Protein AF-A0A392QYU2-F1 (afdb_monomer_lite)

Foldseek 3Di:
DDPPPQAWDKDKDKDFDDPCPVVVVVVVCVVVQKDFPDKDWDDDPRIIIIITGIDHPSHYDDPVPDD

Structure (mmCIF, N/CA/C/O backbone):
data_AF-A0A392QYU2-F1
#
_entry.id   AF-A0A392QYU2-F1
#
loop_
_atom_site.group_PDB
_atom_site.id
_atom_site.type_symbol
_atom_site.label_atom_id
_atom_site.label_alt_id
_atom_site.label_comp_id
_atom_site.label_asym_id
_atom_site.label_entity_id
_atom_site.label_seq_id
_atom_site.pdbx_PDB_ins_code
_atom_site.Cartn_x
_atom_site.Cartn_y
_atom_site.Cartn_z
_atom_site.occupancy
_atom_site.B_iso_or_equiv
_atom_site.auth_seq_id
_atom_site.auth_comp_id
_atom_site.auth_asym_id
_atom_site.auth_atom_id
_atom_site.pdbx_PDB_model_num
ATOM 1 N N . MET A 1 1 ? 29.842 3.134 -10.504 1.00 35.12 1 MET A N 1
ATOM 2 C CA . MET A 1 1 ? 28.739 2.199 -10.209 1.00 35.12 1 MET A CA 1
ATOM 3 C C . MET A 1 1 ? 27.596 3.025 -9.645 1.00 35.12 1 MET A C 1
ATOM 5 O O . MET A 1 1 ? 27.579 3.276 -8.451 1.00 35.12 1 MET A O 1
ATOM 9 N N . CYS A 1 2 ? 26.719 3.549 -10.498 1.00 36.38 2 CYS A N 1
ATOM 10 C CA . CYS A 1 2 ? 25.473 4.154 -10.033 1.00 36.38 2 CYS A CA 1
ATOM 11 C C . CYS A 1 2 ? 24.436 3.034 -10.054 1.00 36.38 2 CYS A C 1
ATOM 13 O O . CYS A 1 2 ? 24.228 2.431 -11.106 1.00 36.38 2 CYS A O 1
ATOM 15 N N . LEU A 1 3 ? 23.882 2.696 -8.886 1.00 46.06 3 LEU A N 1
ATOM 16 C CA . LEU A 1 3 ? 22.724 1.811 -8.778 1.00 46.06 3 LEU A CA 1
ATOM 17 C C . LEU A 1 3 ? 21.648 2.337 -9.734 1.00 46.06 3 LEU A C 1
ATOM 19 O O . LEU A 1 3 ? 21.413 3.543 -9.759 1.00 46.06 3 LEU A O 1
ATOM 23 N N . ASN A 1 4 ? 21.029 1.458 -10.521 1.00 47.44 4 ASN A N 1
ATOM 24 C CA . ASN A 1 4 ? 19.847 1.788 -11.311 1.00 47.44 4 ASN A CA 1
ATOM 25 C C . ASN A 1 4 ? 18.832 2.492 -10.395 1.00 47.44 4 ASN A C 1
ATOM 27 O O . ASN A 1 4 ? 18.229 1.842 -9.545 1.00 47.44 4 ASN A O 1
ATOM 31 N N . SER A 1 5 ? 18.686 3.814 -10.514 1.00 51.66 5 SER A N 1
ATOM 32 C CA . SER A 1 5 ? 17.636 4.555 -9.819 1.00 51.66 5 SER A CA 1
ATOM 33 C C . SER A 1 5 ? 16.315 4.186 -10.479 1.00 51.66 5 SER A C 1
ATOM 35 O O . SER A 1 5 ? 15.901 4.814 -11.450 1.00 51.66 5 SER A O 1
ATOM 37 N N . ILE A 1 6 ? 15.692 3.112 -9.999 1.00 62.31 6 ILE A N 1
ATOM 38 C CA . ILE A 1 6 ? 14.300 2.805 -10.304 1.00 62.31 6 ILE A CA 1
ATOM 39 C C . ILE A 1 6 ? 13.498 3.927 -9.638 1.00 62.31 6 ILE A C 1
ATOM 41 O O . ILE A 1 6 ? 13.520 4.079 -8.418 1.00 62.31 6 ILE A O 1
ATOM 45 N N . PHE A 1 7 ? 12.915 4.809 -10.447 1.00 76.38 7 PHE A N 1
ATOM 46 C CA . PHE A 1 7 ? 12.097 5.904 -9.941 1.00 76.38 7 PHE A CA 1
ATOM 47 C C . PHE A 1 7 ? 10.744 5.327 -9.529 1.00 76.38 7 PHE A C 1
ATOM 49 O O . PHE A 1 7 ? 10.062 4.732 -10.358 1.00 76.38 7 PHE A O 1
ATOM 56 N N . PHE A 1 8 ? 10.365 5.523 -8.270 1.00 89.75 8 PHE A N 1
ATOM 57 C CA . PHE A 1 8 ? 9.062 5.146 -7.727 1.00 89.75 8 PHE A CA 1
ATOM 58 C C . PHE A 1 8 ? 8.204 6.388 -7.500 1.00 89.75 8 PHE A C 1
ATOM 60 O O . PHE A 1 8 ? 8.725 7.494 -7.329 1.00 89.75 8 PHE A O 1
ATOM 67 N N . SER A 1 9 ? 6.889 6.205 -7.477 1.00 94.00 9 SER A N 1
ATOM 68 C CA . SER A 1 9 ? 5.949 7.210 -6.984 1.00 94.00 9 SER A CA 1
ATOM 69 C C . SER A 1 9 ? 5.574 6.909 -5.538 1.00 94.00 9 SER A C 1
ATOM 71 O O . SER A 1 9 ? 5.581 5.756 -5.120 1.00 94.00 9 SER A O 1
ATOM 73 N N . LEU A 1 10 ? 5.241 7.950 -4.781 1.00 94.69 10 LEU A N 1
ATOM 74 C CA . LEU A 1 10 ? 4.715 7.820 -3.426 1.00 94.69 10 LEU A CA 1
ATOM 75 C C . LEU A 1 10 ? 3.191 7.904 -3.463 1.00 94.69 10 LEU A C 1
ATOM 77 O O . LEU A 1 10 ? 2.641 8.880 -3.973 1.00 94.69 10 LEU A O 1
ATOM 81 N N . LEU A 1 11 ? 2.526 6.897 -2.906 1.00 95.81 11 LEU A N 1
ATOM 82 C CA . LEU A 1 11 ? 1.094 6.894 -2.634 1.00 95.81 11 LEU A CA 1
ATOM 83 C C . LEU A 1 11 ? 0.897 6.999 -1.120 1.00 95.81 11 LEU A C 1
ATOM 85 O O . LEU A 1 11 ? 1.290 6.095 -0.389 1.00 95.81 11 LEU A O 1
ATOM 89 N N . TYR A 1 12 ? 0.303 8.102 -0.669 1.00 97.38 12 TYR A N 1
ATOM 90 C CA . TYR A 1 12 ? -0.024 8.344 0.736 1.00 97.38 12 TYR A CA 1
ATOM 91 C C . TYR A 1 12 ? -1.530 8.196 0.950 1.00 97.38 12 TYR A C 1
ATOM 93 O O . TYR A 1 12 ? -2.322 8.795 0.219 1.00 97.38 12 TYR A O 1
ATOM 101 N N . ILE A 1 13 ? -1.921 7.403 1.943 1.00 97.44 13 ILE A N 1
ATOM 102 C CA . ILE A 1 13 ? -3.315 7.142 2.296 1.00 97.44 13 ILE A CA 1
ATOM 103 C C . ILE A 1 13 ? -3.509 7.499 3.763 1.00 97.44 13 ILE A C 1
ATOM 105 O O . ILE A 1 13 ? -2.917 6.885 4.641 1.00 97.44 13 ILE A O 1
ATOM 109 N N . GLU A 1 14 ? -4.394 8.459 4.020 1.00 97.94 14 GLU A N 1
ATOM 110 C CA . GLU A 1 14 ? -4.832 8.814 5.367 1.00 97.94 14 GLU A CA 1
ATOM 111 C C . GLU A 1 14 ? -6.338 8.591 5.482 1.00 97.94 14 GLU A C 1
ATOM 113 O O . GLU A 1 14 ? -7.133 9.205 4.763 1.00 97.94 14 GLU A O 1
ATOM 118 N N . THR A 1 15 ? -6.751 7.662 6.341 1.00 98.19 15 THR A N 1
ATOM 119 C CA . THR A 1 15 ? -8.162 7.281 6.461 1.00 98.19 15 THR A CA 1
ATOM 120 C C . THR A 1 15 ? -8.480 6.668 7.821 1.00 98.19 15 THR A C 1
ATOM 122 O O . THR A 1 15 ? -7.585 6.306 8.574 1.00 98.19 15 THR A O 1
ATOM 125 N N . ALA A 1 16 ? -9.766 6.541 8.152 1.00 98.38 16 ALA A N 1
ATOM 126 C CA . ALA A 1 16 ? -10.178 5.841 9.364 1.00 98.38 16 ALA A CA 1
ATOM 127 C C . ALA A 1 16 ? -9.794 4.356 9.280 1.00 98.38 16 ALA A C 1
ATOM 129 O O . ALA A 1 16 ? -10.167 3.663 8.323 1.00 98.38 16 ALA A O 1
ATOM 130 N N . ASP A 1 17 ? -9.083 3.875 10.297 1.00 98.31 17 ASP A N 1
ATOM 131 C CA . ASP A 1 17 ? -8.656 2.486 10.373 1.00 98.31 17 ASP A CA 1
ATOM 132 C C . ASP A 1 17 ? -9.850 1.569 10.673 1.00 98.31 17 ASP A C 1
ATOM 134 O O . ASP A 1 17 ? -10.758 1.891 11.449 1.00 98.31 17 ASP A O 1
ATOM 138 N N . ARG A 1 18 ? -9.867 0.412 10.015 1.00 97.81 18 ARG A N 1
ATOM 139 C CA . ARG A 1 18 ? -10.872 -0.632 10.208 1.00 97.81 18 ARG A CA 1
ATOM 140 C C . ARG A 1 18 ? -10.296 -1.999 9.837 1.00 97.81 18 ARG A C 1
ATOM 142 O O . ARG A 1 18 ? -9.473 -2.097 8.922 1.00 97.81 18 ARG A O 1
ATOM 149 N N . PRO A 1 19 ? -10.795 -3.087 10.450 1.00 97.81 19 PRO A N 1
ATOM 150 C CA . PRO A 1 19 ? -10.410 -4.436 10.059 1.00 97.81 19 PRO A CA 1
ATOM 151 C C . PRO A 1 19 ? -10.586 -4.666 8.554 1.00 97.81 19 PRO A C 1
ATOM 153 O O . PRO A 1 19 ? -11.663 -4.443 8.005 1.00 97.81 19 PRO A O 1
ATOM 156 N N . GLY A 1 20 ? -9.519 -5.120 7.897 1.00 97.75 20 GLY A N 1
ATOM 157 C CA . GLY A 1 20 ? -9.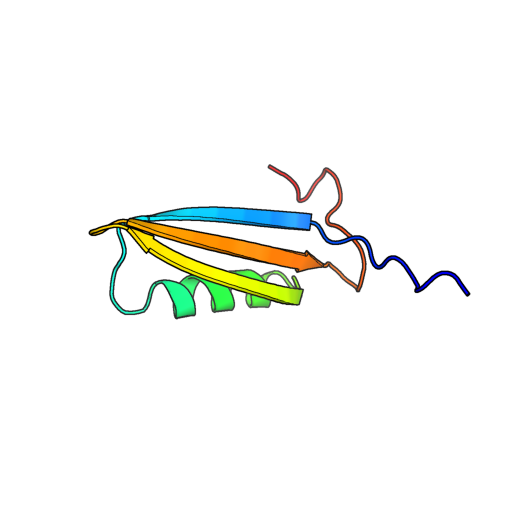507 -5.407 6.461 1.00 97.75 20 GLY A CA 1
ATOM 158 C C . GLY A 1 20 ? -9.089 -4.243 5.556 1.00 97.75 20 GLY A C 1
ATOM 159 O O . GLY A 1 20 ? -8.848 -4.498 4.379 1.00 97.75 20 GLY A O 1
ATOM 160 N N . LEU A 1 21 ? -8.918 -3.020 6.079 1.00 98.25 21 LEU A N 1
ATOM 161 C CA . LEU A 1 21 ? -8.530 -1.840 5.292 1.00 98.25 21 LEU A CA 1
ATOM 162 C C . LEU A 1 21 ? -7.279 -2.083 4.437 1.00 98.25 21 LEU A C 1
ATOM 164 O O . LEU A 1 21 ? -7.326 -1.902 3.225 1.00 98.25 21 LEU A O 1
ATOM 168 N N . LEU A 1 22 ? -6.184 -2.550 5.042 1.00 97.81 22 LEU A N 1
ATOM 169 C CA . LEU A 1 22 ? -4.932 -2.777 4.314 1.00 97.81 22 LEU A CA 1
ATOM 170 C C . LEU A 1 22 ? -5.091 -3.811 3.187 1.00 97.81 22 LEU A C 1
ATOM 172 O O . LEU A 1 22 ? -4.529 -3.662 2.106 1.00 97.81 22 LEU A O 1
ATOM 176 N N . VAL A 1 23 ? -5.902 -4.850 3.410 1.00 98.19 23 VAL A N 1
ATOM 177 C CA . VAL A 1 23 ? -6.189 -5.863 2.383 1.00 98.19 23 VAL A CA 1
ATOM 178 C C . VAL A 1 23 ? -6.978 -5.254 1.227 1.00 98.19 23 VAL A C 1
ATOM 180 O O . VAL A 1 23 ? -6.718 -5.588 0.074 1.00 98.19 23 VAL A O 1
ATOM 183 N N . GLU A 1 24 ? -7.939 -4.376 1.514 1.00 98.31 24 GLU A N 1
ATOM 184 C CA . GLU A 1 24 ? -8.682 -3.642 0.485 1.00 98.31 24 GLU A CA 1
ATOM 185 C C . GLU A 1 24 ? -7.761 -2.716 -0.317 1.00 98.31 24 GLU A C 1
ATOM 187 O O . GLU A 1 24 ? -7.815 -2.743 -1.545 1.00 98.31 24 GLU A O 1
ATOM 192 N N . ILE A 1 25 ? -6.869 -1.975 0.352 1.00 97.88 25 ILE A N 1
ATOM 193 C CA . ILE A 1 25 ? -5.875 -1.107 -0.298 1.00 97.88 25 ILE A CA 1
ATOM 194 C C . ILE A 1 25 ? -5.004 -1.918 -1.266 1.00 97.88 25 ILE A C 1
ATOM 196 O O . ILE A 1 25 ? -4.929 -1.594 -2.450 1.00 97.88 25 ILE A O 1
ATOM 200 N N . ILE A 1 26 ? -4.385 -3.001 -0.788 1.00 97.50 26 ILE A N 1
ATOM 201 C CA . ILE A 1 26 ? -3.480 -3.820 -1.606 1.00 97.50 26 ILE A CA 1
ATOM 202 C C . ILE A 1 26 ? -4.212 -4.470 -2.785 1.00 97.50 26 ILE A C 1
ATOM 204 O O . ILE A 1 26 ? -3.656 -4.536 -3.879 1.00 97.50 26 ILE A O 1
ATOM 208 N N . LYS A 1 27 ? -5.462 -4.914 -2.598 1.00 98.06 27 LYS A N 1
ATOM 209 C CA . LYS A 1 27 ? -6.279 -5.446 -3.700 1.00 98.06 27 LYS A CA 1
ATOM 210 C C . LYS A 1 27 ? -6.511 -4.405 -4.786 1.00 98.06 27 LYS A C 1
ATOM 212 O O . LYS A 1 27 ? -6.283 -4.708 -5.947 1.00 98.06 27 LYS A O 1
ATOM 217 N N . VAL A 1 28 ? -6.901 -3.185 -4.415 1.00 96.69 28 VAL A N 1
ATOM 218 C CA . VAL A 1 28 ? -7.132 -2.109 -5.389 1.00 96.69 28 VAL A CA 1
ATOM 219 C C . VAL A 1 28 ? -5.851 -1.773 -6.149 1.00 96.69 28 VAL A C 1
ATOM 221 O O . VAL A 1 2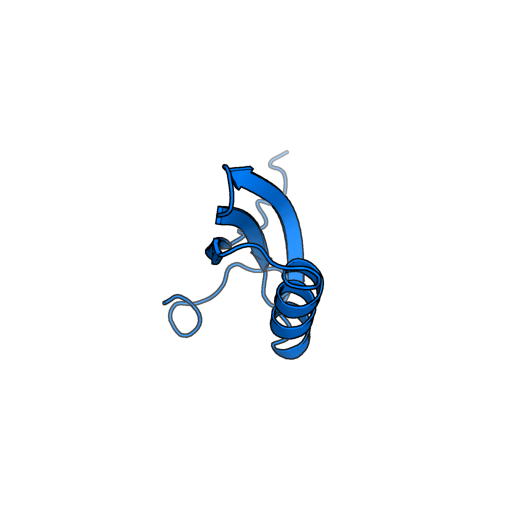8 ? -5.897 -1.639 -7.367 1.00 96.69 28 VAL A O 1
ATOM 224 N N . ILE A 1 29 ? -4.713 -1.673 -5.453 1.00 96.44 29 ILE A N 1
ATOM 225 C CA . ILE A 1 29 ? -3.407 -1.419 -6.080 1.00 96.44 29 ILE A CA 1
ATOM 226 C C . ILE A 1 29 ? -3.065 -2.525 -7.097 1.00 96.44 29 ILE A C 1
ATOM 228 O O . ILE A 1 29 ? -2.697 -2.224 -8.234 1.00 96.44 29 ILE A O 1
ATOM 232 N N . ALA A 1 30 ? -3.257 -3.793 -6.722 1.00 95.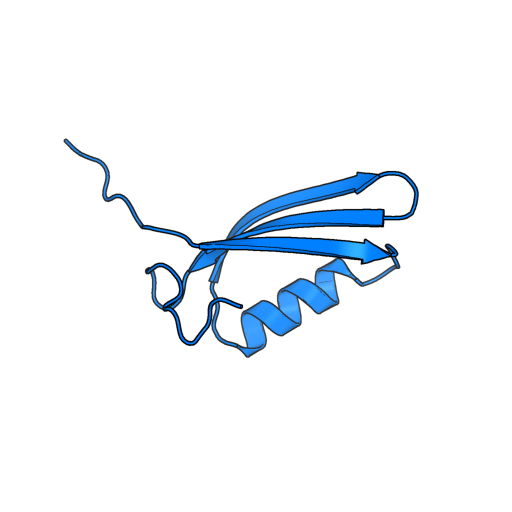81 30 ALA A N 1
ATOM 233 C CA . ALA A 1 30 ? -3.023 -4.929 -7.610 1.00 95.81 30 ALA A CA 1
ATOM 234 C C . ALA A 1 30 ? -3.993 -4.958 -8.808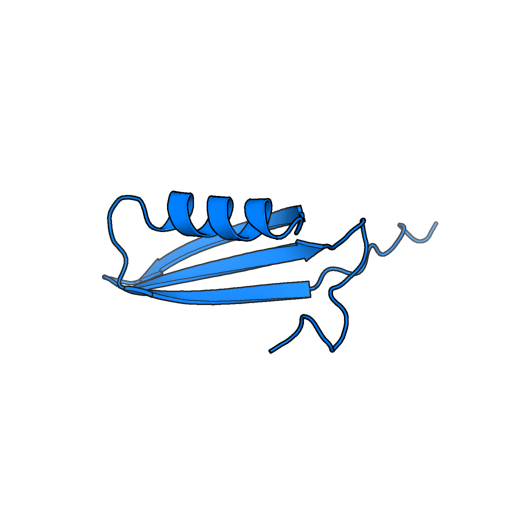 1.00 95.81 30 ALA A C 1
ATOM 236 O O . ALA A 1 30 ? -3.566 -5.212 -9.932 1.00 95.81 30 ALA A O 1
ATOM 237 N N . ASP A 1 31 ? -5.275 -4.648 -8.594 1.00 97.00 31 ASP A N 1
ATOM 238 C CA . ASP A 1 31 ? -6.313 -4.651 -9.635 1.00 97.00 31 ASP A CA 1
ATOM 239 C C . ASP A 1 31 ? -6.042 -3.616 -10.744 1.00 97.00 31 ASP A C 1
ATOM 241 O O . ASP A 1 31 ? -6.500 -3.785 -11.877 1.00 97.00 31 ASP A O 1
ATOM 245 N N . VAL A 1 32 ? -5.278 -2.556 -10.448 1.00 93.81 32 VAL A N 1
ATOM 246 C CA . VAL A 1 32 ? -4.857 -1.536 -11.428 1.00 93.81 32 VAL A CA 1
ATOM 247 C C . VAL A 1 32 ? -3.443 -1.759 -11.982 1.00 93.81 32 VAL A C 1
ATOM 249 O O . VAL A 1 32 ? -2.909 -0.880 -12.660 1.00 93.81 32 VAL A O 1
ATOM 252 N N . ASN A 1 33 ? -2.850 -2.935 -11.743 1.00 94.06 33 ASN A 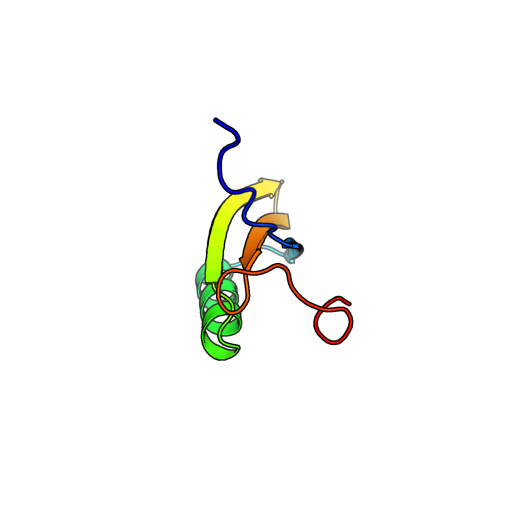N 1
ATOM 253 C CA . ASN A 1 33 ? -1.498 -3.314 -12.172 1.00 94.06 33 ASN A CA 1
ATOM 254 C C . ASN A 1 33 ? -0.400 -2.348 -11.693 1.00 94.06 33 ASN A C 1
ATOM 256 O O . ASN A 1 33 ? 0.548 -2.067 -12.428 1.00 94.06 33 ASN A O 1
ATOM 260 N N . ILE A 1 34 ? -0.542 -1.811 -10.483 1.00 95.00 34 ILE A N 1
ATOM 261 C CA . ILE A 1 34 ? 0.518 -1.050 -9.825 1.00 95.00 34 ILE A CA 1
ATOM 262 C C . ILE A 1 34 ? 1.268 -1.996 -8.884 1.00 95.00 34 ILE A C 1
ATOM 264 O O . ILE A 1 34 ? 0.663 -2.710 -8.086 1.00 95.00 34 ILE A O 1
ATOM 268 N N . ASP A 1 35 ? 2.592 -1.982 -8.969 1.00 95.56 35 ASP A N 1
ATOM 269 C CA . ASP A 1 35 ? 3.468 -2.766 -8.110 1.00 95.56 35 ASP A CA 1
ATOM 270 C C . ASP A 1 35 ? 3.788 -1.978 -6.832 1.00 95.56 35 ASP A C 1
ATOM 272 O O . ASP A 1 35 ? 4.056 -0.776 -6.885 1.00 95.56 35 ASP A O 1
ATOM 276 N N . VAL A 1 36 ? 3.772 -2.652 -5.677 1.00 96.19 36 VAL A N 1
ATOM 277 C CA . VAL A 1 36 ? 4.240 -2.097 -4.395 1.00 96.19 36 VAL A CA 1
ATOM 278 C C . VAL A 1 36 ? 5.662 -2.580 -4.144 1.00 96.19 36 VAL A C 1
ATOM 280 O O . VAL A 1 36 ? 5.910 -3.775 -4.006 1.00 96.19 36 VAL A O 1
ATOM 283 N N . GLU A 1 37 ? 6.585 -1.638 -4.036 1.00 95.12 37 GLU A N 1
ATOM 284 C CA . GLU A 1 37 ? 8.029 -1.887 -3.956 1.00 95.12 37 GLU A CA 1
ATOM 285 C C . GLU A 1 37 ? 8.498 -1.868 -2.500 1.00 95.12 37 GLU A C 1
ATOM 287 O O . GLU A 1 37 ? 9.355 -2.640 -2.074 1.00 95.12 37 GLU A O 1
ATOM 292 N N . SER A 1 38 ? 7.895 -0.985 -1.708 1.00 95.69 38 SER A N 1
ATOM 293 C CA . SER A 1 38 ? 7.960 -0.994 -0.249 1.00 95.69 38 SER A CA 1
ATOM 294 C C . SER A 1 38 ? 6.777 -0.221 0.322 1.00 95.69 38 SER A C 1
ATOM 296 O O . SER A 1 38 ? 6.145 0.572 -0.379 1.00 95.69 38 SER A O 1
ATOM 298 N N . ALA A 1 39 ? 6.476 -0.453 1.595 1.00 97.12 39 ALA A N 1
ATOM 299 C CA . ALA A 1 39 ? 5.410 0.241 2.295 1.00 97.12 39 ALA A CA 1
ATOM 300 C C . ALA A 1 39 ? 5.809 0.532 3.743 1.00 97.12 39 ALA A C 1
ATOM 302 O O . ALA A 1 39 ? 6.512 -0.262 4.372 1.00 97.12 39 ALA A O 1
ATOM 303 N N . GLU A 1 40 ? 5.320 1.651 4.257 1.00 97.94 40 GLU A N 1
ATOM 304 C CA . GLU A 1 40 ? 5.300 2.008 5.668 1.00 97.94 40 GLU A CA 1
ATOM 305 C C . GLU A 1 40 ? 3.834 2.114 6.087 1.00 97.94 40 GLU A C 1
ATOM 307 O O . GLU A 1 40 ? 3.061 2.828 5.452 1.00 97.94 40 GLU A O 1
ATOM 312 N N . ILE A 1 41 ? 3.455 1.347 7.106 1.00 97.88 41 ILE A N 1
ATOM 313 C CA . ILE A 1 41 ? 2.077 1.222 7.585 1.00 97.88 41 ILE A CA 1
ATOM 314 C C . ILE A 1 41 ? 2.077 1.684 9.033 1.00 97.88 41 ILE A C 1
ATOM 316 O O . ILE A 1 41 ? 2.798 1.106 9.853 1.00 97.88 41 ILE A O 1
ATOM 320 N N . ASP A 1 42 ? 1.282 2.702 9.335 1.00 97.50 42 ASP A N 1
ATOM 321 C CA . ASP A 1 42 ? 1.171 3.257 10.679 1.00 97.50 42 ASP A CA 1
ATOM 322 C C . ASP A 1 42 ? -0.292 3.534 11.035 1.00 97.50 42 ASP A C 1
ATOM 324 O O . ASP A 1 42 ? -1.112 3.878 10.180 1.00 97.50 42 ASP A O 1
ATOM 328 N N . THR A 1 43 ? -0.609 3.410 12.321 1.00 97.44 43 THR A N 1
ATOM 329 C CA . THR A 1 43 ? -1.922 3.753 12.863 1.00 97.44 43 THR A CA 1
ATOM 330 C C . THR A 1 43 ? -1.743 4.725 14.022 1.00 97.44 43 THR A C 1
ATOM 332 O O . THR A 1 43 ? -1.326 4.357 15.123 1.00 97.44 43 THR A O 1
ATOM 335 N N . GLU A 1 44 ? -2.157 5.971 13.812 1.00 97.50 44 GLU A N 1
ATOM 336 C CA . GLU A 1 44 ? -2.223 6.990 14.853 1.00 97.50 44 GLU A CA 1
ATOM 337 C C . GLU A 1 44 ? -3.650 7.085 15.410 1.00 97.50 44 GLU A C 1
ATOM 339 O O . GLU A 1 44 ? -4.560 7.680 14.823 1.00 97.50 44 GLU A O 1
ATOM 344 N N . GLY A 1 45 ? -3.865 6.488 16.584 1.00 96.25 45 GLY A N 1
ATOM 345 C CA . GLY A 1 45 ? -5.179 6.452 17.223 1.00 96.25 45 GLY A CA 1
ATOM 346 C C . GLY A 1 45 ? -6.166 5.584 16.441 1.00 96.25 45 GLY A C 1
ATOM 347 O O . GLY A 1 45 ? -6.128 4.365 16.554 1.00 96.25 45 GLY A O 1
ATOM 348 N N . LEU A 1 46 ? -7.072 6.218 15.691 1.00 97.00 46 LEU A N 1
ATOM 349 C CA . LEU A 1 46 ? -8.056 5.547 14.822 1.00 97.00 46 LEU A CA 1
ATOM 350 C C . LEU A 1 46 ? -7.833 5.864 13.336 1.00 97.00 46 LEU A C 1
ATOM 352 O O . LEU A 1 46 ? -8.720 5.620 12.520 1.00 97.00 46 LEU A O 1
ATOM 356 N N . ILE A 1 47 ? -6.692 6.462 12.994 1.00 98.44 47 ILE A N 1
ATOM 357 C CA . ILE A 1 47 ? -6.362 6.895 11.639 1.00 98.44 47 ILE A CA 1
ATOM 358 C C . ILE A 1 47 ? -5.189 6.059 11.135 1.00 98.44 47 ILE A C 1
ATOM 360 O O . ILE A 1 47 ? -4.122 6.075 11.743 1.00 98.44 47 ILE A O 1
ATOM 364 N N . ALA A 1 48 ? -5.393 5.350 10.030 1.00 98.50 48 ALA A N 1
ATOM 365 C CA . ALA A 1 48 ? -4.326 4.722 9.266 1.00 98.50 48 ALA A CA 1
ATOM 366 C C . ALA A 1 48 ? -3.622 5.787 8.417 1.00 98.50 48 ALA A C 1
ATOM 368 O O . ALA A 1 48 ? -4.295 6.613 7.786 1.00 98.50 48 ALA A O 1
ATOM 369 N N . LYS A 1 49 ? -2.289 5.765 8.415 1.00 98.44 49 LYS A N 1
ATOM 370 C CA . LYS A 1 49 ? -1.406 6.650 7.651 1.00 98.44 49 LYS A CA 1
ATOM 371 C C . LYS A 1 49 ? -0.385 5.802 6.905 1.00 98.44 49 LYS A C 1
ATOM 373 O O . LYS A 1 49 ? 0.741 5.605 7.356 1.00 98.44 49 LYS A O 1
ATOM 378 N N . ASP A 1 50 ? -0.796 5.307 5.750 1.00 98.38 50 ASP A N 1
ATOM 379 C CA . ASP A 1 50 ? -0.007 4.357 4.980 1.00 98.38 50 ASP A CA 1
ATOM 380 C C . ASP A 1 50 ? 0.732 5.068 3.845 1.00 98.38 50 ASP A C 1
ATOM 382 O O . ASP A 1 50 ? 0.155 5.866 3.101 1.00 98.38 50 ASP A O 1
ATOM 386 N N . THR A 1 51 ? 2.012 4.747 3.678 1.00 98.00 51 THR A N 1
ATOM 387 C CA . THR A 1 51 ? 2.852 5.235 2.583 1.00 98.00 51 THR A CA 1
ATOM 388 C C . THR A 1 51 ? 3.352 4.063 1.754 1.00 98.00 51 THR A C 1
ATOM 390 O O . THR A 1 51 ? 4.022 3.172 2.268 1.00 98.00 51 THR A O 1
ATOM 393 N N . PHE A 1 52 ? 3.091 4.082 0.450 1.00 97.44 52 PHE A N 1
ATOM 394 C CA . PHE A 1 52 ? 3.539 3.056 -0.488 1.00 97.44 52 PHE A CA 1
ATOM 395 C C . PHE A 1 52 ? 4.486 3.662 -1.523 1.00 97.44 52 PHE A C 1
ATOM 397 O O . PHE A 1 52 ? 4.144 4.635 -2.197 1.00 97.44 52 PHE A O 1
ATOM 404 N N . HIS A 1 53 ? 5.659 3.054 -1.694 1.00 95.94 53 HIS A N 1
ATOM 405 C CA . HIS A 1 53 ? 6.472 3.251 -2.888 1.00 95.94 53 HIS A CA 1
ATOM 406 C C . HIS A 1 53 ? 5.937 2.333 -3.978 1.00 95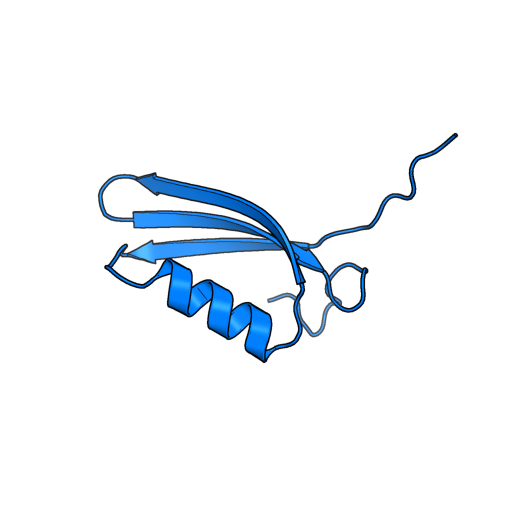.94 53 HIS A C 1
ATOM 408 O O . HIS A 1 53 ? 5.966 1.111 -3.827 1.00 95.94 53 HIS A O 1
ATOM 414 N N . VAL A 1 54 ? 5.444 2.927 -5.058 1.00 95.69 54 VAL A N 1
ATOM 415 C CA . VAL A 1 54 ? 4.758 2.207 -6.125 1.00 95.69 54 VAL A CA 1
ATOM 416 C C . VAL A 1 54 ? 5.387 2.437 -7.493 1.00 95.69 54 VAL A C 1
ATOM 418 O O . VAL A 1 54 ? 5.961 3.499 -7.765 1.00 95.69 54 VAL A O 1
ATOM 421 N N . SER A 1 55 ? 5.253 1.446 -8.369 1.00 94.00 55 SER A N 1
ATOM 422 C CA . SER A 1 55 ? 5.691 1.509 -9.760 1.00 94.00 55 SER A CA 1
ATOM 423 C C . SER A 1 55 ? 4.616 0.968 -10.706 1.00 94.00 55 SER A C 1
ATOM 425 O O . SER A 1 55 ? 3.701 0.255 -10.305 1.00 94.00 55 SER A O 1
ATOM 427 N N . TYR A 1 56 ? 4.689 1.355 -11.976 1.00 92.81 56 TYR A N 1
ATOM 428 C CA . TYR A 1 56 ? 3.898 0.769 -13.052 1.00 92.81 56 TYR A CA 1
ATOM 429 C C . TYR A 1 56 ? 4.853 0.307 -14.148 1.00 92.81 56 TYR A C 1
ATOM 431 O O . TYR A 1 56 ? 5.521 1.126 -14.789 1.00 92.81 56 TYR A O 1
ATOM 439 N N . GLY A 1 57 ? 4.963 -1.010 -14.338 1.00 89.94 57 GLY A N 1
ATOM 440 C CA . GLY A 1 57 ? 5.912 -1.592 -15.290 1.00 89.94 57 GLY A CA 1
ATOM 441 C C . GLY A 1 57 ? 7.373 -1.269 -14.954 1.00 89.94 57 GLY A C 1
ATOM 442 O O . GLY A 1 57 ? 8.177 -1.061 -15.864 1.00 89.94 57 GLY A O 1
ATOM 443 N N . GLY A 1 58 ? 7.707 -1.176 -13.661 1.00 88.69 58 GLY A N 1
ATOM 444 C CA . GLY A 1 58 ? 9.057 -0.863 -13.179 1.00 88.69 58 GLY A CA 1
ATOM 445 C C . GLY A 1 58 ? 9.476 0.606 -13.322 1.00 88.69 58 GLY A C 1
ATOM 446 O O . GLY A 1 58 ? 10.666 0.912 -13.243 1.00 88.69 58 GLY A O 1
ATOM 447 N N . ALA A 1 59 ? 8.530 1.520 -13.553 1.00 89.81 59 ALA A N 1
ATOM 448 C CA . ALA A 1 59 ? 8.774 2.959 -13.627 1.00 89.81 59 ALA A CA 1
ATOM 449 C C . ALA A 1 59 ? 7.785 3.748 -12.756 1.00 89.81 59 ALA A C 1
ATOM 451 O O . ALA A 1 59 ? 6.719 3.253 -12.397 1.00 89.81 59 ALA A O 1
ATOM 452 N N . ALA A 1 60 ? 8.123 4.998 -12.441 1.00 91.06 60 ALA A N 1
ATOM 453 C CA . ALA A 1 60 ? 7.238 5.894 -11.705 1.00 91.06 60 ALA A CA 1
ATOM 454 C C . ALA A 1 60 ? 5.922 6.125 -12.465 1.00 91.06 60 ALA A C 1
ATOM 456 O O . ALA A 1 60 ? 5.890 6.136 -13.701 1.00 91.06 60 ALA A O 1
ATOM 457 N N . LEU A 1 61 ? 4.844 6.367 -11.719 1.00 91.50 61 LEU A N 1
ATOM 458 C CA . LEU A 1 61 ? 3.540 6.680 -12.290 1.00 91.50 61 LEU A CA 1
ATOM 459 C C . LEU A 1 61 ? 3.624 7.957 -13.135 1.00 91.50 61 LEU A C 1
ATOM 461 O O . LEU A 1 61 ? 4.284 8.937 -12.781 1.00 91.50 61 LEU A O 1
ATOM 465 N N . ASN A 1 62 ? 2.942 7.949 -14.279 1.00 88.00 62 ASN A N 1
ATOM 466 C CA . ASN A 1 62 ? 2.888 9.109 -15.161 1.00 88.00 62 ASN A CA 1
ATOM 467 C C . ASN A 1 62 ? 1.828 10.125 -14.684 1.00 88.00 62 ASN A C 1
ATOM 469 O O . ASN A 1 62 ? 0.998 9.834 -13.823 1.00 88.00 62 ASN A O 1
ATOM 473 N N . ARG A 1 63 ? 1.790 11.309 -15.313 1.00 84.62 63 ARG A N 1
ATOM 474 C CA . ARG A 1 63 ? 0.841 12.376 -14.936 1.00 84.62 63 ARG A CA 1
ATOM 475 C C . ARG A 1 63 ? -0.637 12.008 -15.074 1.00 84.62 63 ARG A C 1
ATOM 477 O O . ARG A 1 63 ? -1.463 12.647 -14.444 1.00 84.62 63 ARG A O 1
ATOM 484 N N . SER A 1 64 ? -0.981 11.031 -15.916 1.00 86.06 64 SER A N 1
ATOM 485 C CA . SER A 1 64 ? -2.371 10.565 -16.033 1.00 86.06 64 SER A CA 1
ATOM 486 C C . SER A 1 64 ? -2.799 9.646 -14.887 1.00 86.06 64 SER A C 1
ATOM 488 O O . SER A 1 64 ? -3.991 9.414 -14.723 1.00 86.06 64 SER A O 1
ATOM 490 N N . MET A 1 65 ? -1.842 9.139 -14.105 1.00 80.62 65 MET A N 1
ATOM 491 C CA . MET A 1 65 ? -2.072 8.264 -12.953 1.00 80.62 65 MET A CA 1
ATOM 492 C C . MET A 1 65 ? -1.785 8.956 -11.613 1.00 80.62 65 MET A C 1
ATOM 494 O O . MET A 1 65 ? -2.222 8.468 -10.578 1.00 80.62 65 MET A O 1
ATOM 498 N N . SER A 1 66 ? -1.068 10.082 -11.614 1.00 70.50 66 SER A N 1
ATOM 499 C CA . SER A 1 66 ? -0.910 10.936 -10.434 1.00 70.50 66 SER A CA 1
ATOM 500 C C . SER A 1 66 ? -2.137 11.838 -10.257 1.00 70.50 66 SER A C 1
ATOM 502 O O . SER A 1 66 ? -2.506 12.528 -11.212 1.00 70.50 66 SER A O 1
ATOM 504 N N . GLN A 1 67 ? -2.728 11.857 -9.059 1.00 61.31 67 GLN A N 1
ATOM 505 C CA . GLN A 1 67 ? -3.800 12.785 -8.667 1.00 61.31 67 GLN A CA 1
ATOM 506 C C . GLN A 1 67 ? -3.268 13.906 -7.779 1.00 61.31 67 GLN A C 1
ATOM 508 O O . GLN A 1 67 ? -2.364 13.620 -6.962 1.00 61.31 67 GLN A O 1
#

InterPro domains:
  IPR002912 ACT domain [PF01842] (11-46)
  IPR002912 ACT domain [PS51671] (10-67)
  IPR040217 ACT domain-containing protein ACR1-12 [PTHR31096] (9-56)
  IPR045865 ACT-like domain [SSF55021] (10-62)

Organism: NCBI:txid97028

Secondary structure (DSSP, 8-state):
--------EEEEEEEE--TTHHHHHHHHHHHTTPEEEEEE--EETTEEEEEEEEEBTTBPPPTTT--

Radius of gyration: 13.28 Å; chains: 1; bounding box: 40×19×33 Å

Sequence (67 aa):
MCLNSIFFSLLYIETADRPGLLVEIIKVIADVNIDVESAEIDTEGLIAKDTFHVSYGGAALNRSMSQ

pLDDT: mean 89.8, std 15.33, range [35.12, 98.5]